Protein AF-A0A2M8FNX6-F1 (afdb_monomer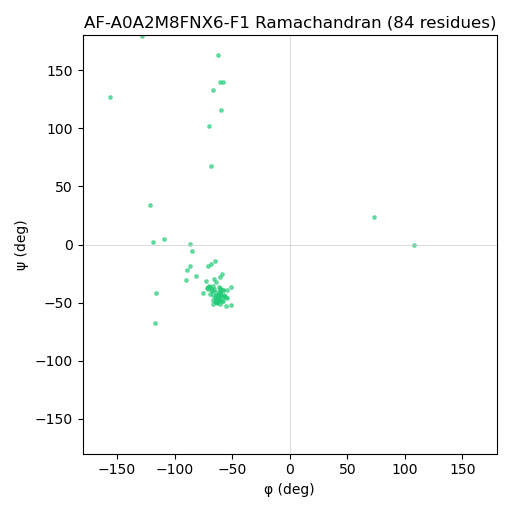)

Nearest PDB structures (foldseek):
  3ddh-assembly1_A  TM=4.157E-01  e=3.989E+00  Bacteroides thetaiotaomicron

pLDDT: mean 95.86, std 5.07, range [62.16, 98.75]

Foldseek 3Di:
DVVLVVLLVVLQVLQVPQADDPPPALGPVNLVVQLVVLLVVCVVVVHDPVRSSVSNSCSSQQQSLNSPDDVCSRVSSVVVSVVSVD

Sequence (86 aa):
MEILNQSEEYVTKLLTENLPKGCLFHNLRHTFEVYKSAKEIGKNSGLSKDQLNILLIAALFHDTGITQNYNFHEEKSVEICEKFLK

Solvent-accessible surface area (backbone atoms only — not comparable to full-atom values): 4787 Å² total; per-residue (Å²): 110,69,68,55,53,53,46,52,55,50,44,51,50,50,45,72,74,43,52,57,93,82,65,86,58,85,35,65,67,48,36,52,52,48,28,52,50,51,52,51,52,36,57,76,68,68,50,49,74,66,57,39,48,52,52,44,47,49,37,54,33,51,55,56,9,47,53,78,33,78,93,53,13,60,64,38,10,51,56,51,47,56,64,71,76,106

Secondary structure (DSSP, 8-state):
-HHHHHHHHHHHHHHHHH--TT--SSSHHHHHHHHHHHHHHHHHTT--HHHHHHHHHHHHHTTGGGGT-STTHHHHHHHHHHHH--

Radius of gyration: 12.75 Å; Cα contacts (8 Å, |Δi|>4): 81; chains: 1; bounding box: 32×25×32 Å

Structure (mmCIF, N/CA/C/O backbone):
data_AF-A0A2M8FNX6-F1
#
_entry.id   AF-A0A2M8FNX6-F1
#
loop_
_atom_site.group_PDB
_atom_site.id
_atom_site.type_symbol
_atom_site.label_atom_id
_atom_site.label_alt_id
_atom_site.label_comp_id
_atom_site.label_asym_id
_atom_site.label_entity_id
_atom_site.label_seq_id
_atom_site.pdbx_PDB_ins_code
_atom_site.Cartn_x
_atom_site.Cartn_y
_atom_site.Cartn_z
_atom_site.occupancy
_atom_site.B_iso_or_equiv
_atom_site.auth_seq_id
_atom_site.auth_comp_id
_atom_site.auth_asym_id
_atom_site.auth_atom_id
_atom_site.pdbx_PDB_model_num
ATOM 1 N N . MET A 1 1 ? -2.088 -1.851 14.980 1.00 62.16 1 MET A N 1
ATOM 2 C CA . MET A 1 1 ? -1.172 -0.720 14.696 1.00 62.16 1 MET A CA 1
ATOM 3 C C . MET A 1 1 ? 0.191 -1.248 14.296 1.00 62.16 1 MET A C 1
ATOM 5 O O . MET A 1 1 ? 0.666 -0.833 13.256 1.00 62.16 1 MET A O 1
ATOM 9 N N . GLU A 1 2 ? 0.749 -2.208 15.035 1.00 87.19 2 GLU A N 1
ATOM 10 C CA . GLU A 1 2 ? 2.039 -2.840 14.717 1.00 87.19 2 GLU A CA 1
ATOM 11 C C . GLU A 1 2 ? 2.142 -3.355 13.269 1.00 87.19 2 GLU A C 1
ATOM 13 O O . GLU A 1 2 ? 3.011 -2.898 12.536 1.00 87.19 2 GLU A O 1
ATOM 18 N N . ILE A 1 3 ? 1.179 -4.162 12.804 1.00 95.19 3 ILE A N 1
ATOM 19 C CA . ILE A 1 3 ? 1.204 -4.702 11.431 1.00 95.19 3 ILE A CA 1
ATOM 20 C C . ILE A 1 3 ? 1.089 -3.635 10.331 1.00 95.19 3 ILE A C 1
ATOM 22 O O . ILE A 1 3 ? 1.672 -3.782 9.261 1.00 95.19 3 ILE A O 1
ATOM 26 N N . LEU A 1 4 ? 0.365 -2.537 10.585 1.00 96.62 4 LEU A N 1
ATOM 27 C CA . LEU A 1 4 ? 0.228 -1.449 9.612 1.00 96.62 4 LEU A CA 1
ATOM 28 C C . LEU A 1 4 ? 1.560 -0.711 9.438 1.00 96.62 4 LEU A C 1
ATOM 30 O O . LEU A 1 4 ? 1.956 -0.430 8.314 1.00 96.62 4 LEU A O 1
ATOM 34 N N . ASN A 1 5 ? 2.262 -0.452 10.543 1.00 96.62 5 ASN A N 1
ATOM 35 C CA . ASN A 1 5 ? 3.580 0.177 10.504 1.00 96.62 5 ASN A CA 1
ATOM 36 C C . ASN A 1 5 ? 4.609 -0.748 9.834 1.00 96.62 5 ASN A C 1
ATOM 38 O O . ASN A 1 5 ? 5.353 -0.304 8.968 1.00 96.62 5 ASN A O 1
ATOM 42 N N . GLN A 1 6 ? 4.594 -2.045 10.164 1.00 98.00 6 GLN A N 1
ATOM 43 C CA . GLN A 1 6 ? 5.447 -3.045 9.510 1.00 98.00 6 GLN A CA 1
ATOM 44 C C . GLN A 1 6 ? 5.167 -3.136 8.001 1.00 98.00 6 GLN A C 1
ATOM 46 O O . GLN A 1 6 ? 6.097 -3.271 7.210 1.00 98.00 6 GLN A O 1
ATOM 51 N N . SER A 1 7 ? 3.897 -3.022 7.593 1.00 98.25 7 SER A N 1
ATOM 52 C CA . SER A 1 7 ? 3.503 -2.984 6.178 1.00 98.25 7 SER A CA 1
ATOM 53 C C . SER A 1 7 ? 4.089 -1.762 5.469 1.00 98.25 7 SER A C 1
ATOM 55 O O . SER A 1 7 ? 4.635 -1.884 4.377 1.00 98.25 7 SER A O 1
ATOM 57 N N . GLU A 1 8 ? 3.999 -0.584 6.092 1.00 98.19 8 GLU A N 1
ATOM 58 C CA . GLU A 1 8 ? 4.526 0.667 5.539 1.00 98.19 8 GLU A CA 1
ATOM 59 C C . GLU A 1 8 ? 6.050 0.611 5.366 1.00 98.19 8 GLU A C 1
ATOM 61 O O . GLU A 1 8 ? 6.563 0.958 4.299 1.00 98.19 8 GLU A O 1
ATOM 66 N N . GLU A 1 9 ? 6.772 0.109 6.372 1.00 98.31 9 GLU A N 1
ATOM 67 C CA . GLU A 1 9 ? 8.223 -0.099 6.310 1.00 98.31 9 GLU A CA 1
ATOM 68 C C . GLU A 1 9 ? 8.608 -1.100 5.212 1.00 98.31 9 GLU A C 1
ATOM 70 O O . GLU A 1 9 ? 9.500 -0.825 4.402 1.00 98.31 9 GLU A O 1
ATOM 75 N N . TYR A 1 10 ? 7.909 -2.237 5.140 1.00 98.44 10 TYR A N 1
ATOM 76 C CA . TYR A 1 10 ? 8.154 -3.273 4.138 1.00 98.44 10 TYR A CA 1
ATOM 77 C C . TYR A 1 10 ?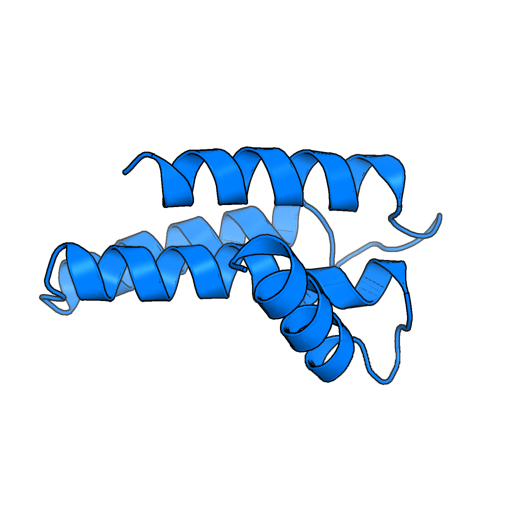 7.951 -2.749 2.714 1.00 98.44 10 TYR A C 1
ATOM 79 O O . TYR A 1 10 ? 8.839 -2.886 1.871 1.00 98.44 10 TYR A O 1
ATOM 87 N N . VAL A 1 11 ? 6.809 -2.111 2.446 1.00 98.44 11 VAL A N 1
ATOM 88 C CA . VAL A 1 11 ? 6.473 -1.566 1.123 1.00 98.44 11 VAL A CA 1
ATOM 89 C C . VAL A 1 11 ? 7.432 -0.449 0.730 1.00 98.44 11 VAL A C 1
ATOM 91 O O . VAL A 1 11 ? 7.898 -0.415 -0.411 1.00 98.44 11 VAL A O 1
ATOM 94 N N . THR A 1 12 ? 7.792 0.425 1.673 1.00 98.31 12 THR A N 1
ATOM 95 C CA . THR A 1 12 ? 8.769 1.492 1.433 1.00 98.31 12 THR A CA 1
ATOM 96 C C . THR A 1 12 ? 10.103 0.920 0.983 1.00 98.31 12 THR A C 1
ATOM 98 O O . THR A 1 12 ? 10.649 1.358 -0.033 1.00 98.31 12 THR A O 1
ATOM 101 N N . LYS A 1 13 ? 10.610 -0.093 1.690 1.00 98.31 13 LYS A N 1
ATOM 102 C CA . LYS A 1 13 ? 11.855 -0.767 1.324 1.00 98.31 13 LYS A CA 1
ATOM 103 C C . LYS A 1 13 ? 11.742 -1.454 -0.036 1.00 98.31 13 LYS A C 1
ATOM 105 O O . LYS A 1 13 ? 12.577 -1.223 -0.907 1.00 98.31 13 LYS A O 1
ATOM 110 N N . LEU A 1 14 ? 10.689 -2.246 -0.239 1.00 98.12 14 LEU A N 1
ATOM 111 C CA . LEU A 1 14 ? 10.459 -3.004 -1.467 1.00 98.12 14 LEU A CA 1
ATOM 112 C C . LEU A 1 14 ? 10.463 -2.098 -2.701 1.00 98.12 14 LEU A C 1
ATOM 114 O O . LEU A 1 14 ? 11.220 -2.354 -3.638 1.00 98.12 14 LEU A O 1
ATOM 118 N N . LEU A 1 15 ? 9.655 -1.036 -2.690 1.00 96.88 15 LEU A N 1
ATOM 119 C CA . LEU A 1 15 ? 9.530 -0.121 -3.821 1.00 96.88 15 LEU A CA 1
ATOM 120 C C . LEU A 1 15 ? 10.798 0.717 -4.020 1.00 96.88 15 LEU A C 1
ATOM 122 O O . LEU A 1 15 ? 11.187 0.966 -5.156 1.00 96.88 15 LEU A O 1
ATOM 126 N N . THR A 1 16 ? 11.487 1.113 -2.949 1.00 95.69 16 THR A N 1
ATOM 127 C CA . THR A 1 16 ? 12.742 1.875 -3.072 1.00 95.69 16 THR A CA 1
ATOM 128 C C . THR A 1 16 ? 13.866 1.037 -3.684 1.00 95.69 16 THR A C 1
ATOM 130 O O . THR A 1 16 ? 14.647 1.548 -4.484 1.00 95.69 16 THR A O 1
ATOM 133 N N . GLU A 1 17 ? 13.955 -0.246 -3.327 1.00 96.06 17 GLU A N 1
ATOM 134 C CA . GLU A 1 17 ? 15.062 -1.117 -3.737 1.00 96.06 17 GLU A CA 1
ATOM 135 C C . GLU A 1 17 ? 14.810 -1.851 -5.065 1.00 96.06 17 GLU A C 1
ATOM 137 O O . GLU A 1 17 ? 15.764 -2.130 -5.789 1.00 96.06 17 GLU A O 1
ATOM 142 N N . ASN A 1 18 ? 13.553 -2.167 -5.400 1.00 96.00 18 ASN A N 1
ATOM 143 C CA . ASN A 1 18 ? 13.229 -3.118 -6.475 1.00 96.00 18 ASN A CA 1
ATOM 144 C C . ASN A 1 18 ? 12.417 -2.517 -7.631 1.00 96.00 18 ASN A C 1
ATOM 146 O O . ASN A 1 18 ? 12.064 -3.238 -8.565 1.00 96.00 18 ASN A O 1
ATOM 150 N N . LEU A 1 19 ? 12.106 -1.216 -7.608 1.00 93.88 19 LEU A N 1
ATOM 151 C CA . LEU A 1 19 ? 11.419 -0.588 -8.737 1.00 93.88 19 LEU A CA 1
ATOM 152 C C . LEU A 1 19 ? 12.312 -0.556 -9.993 1.00 93.88 19 LEU A C 1
ATOM 154 O O . LEU A 1 19 ? 13.462 -0.110 -9.922 1.00 93.88 19 LEU A O 1
ATOM 158 N N . PRO A 1 20 ? 11.790 -0.953 -11.171 1.00 88.56 20 PRO A N 1
ATOM 159 C CA . PRO A 1 20 ? 12.521 -0.837 -12.425 1.00 88.56 20 PRO A CA 1
ATOM 160 C C . PRO A 1 20 ? 12.927 0.610 -12.720 1.00 88.56 20 PRO A C 1
ATOM 162 O O . PRO A 1 20 ? 12.141 1.549 -12.553 1.00 88.56 20 PRO A O 1
ATOM 165 N N . LYS A 1 21 ? 14.146 0.794 -13.241 1.00 82.31 21 LYS A N 1
ATOM 166 C CA . LYS A 1 21 ? 14.605 2.101 -13.729 1.00 82.31 21 LYS A CA 1
ATOM 167 C C . LYS A 1 21 ? 13.673 2.563 -14.854 1.00 82.31 21 LYS A C 1
ATOM 169 O O . LYS A 1 21 ? 13.611 1.924 -15.898 1.00 82.31 21 LYS A O 1
ATOM 174 N N . GLY A 1 22 ? 12.957 3.664 -14.628 1.00 83.69 22 GLY A N 1
ATOM 175 C CA . GLY A 1 22 ? 11.982 4.217 -15.575 1.00 83.69 22 GLY A CA 1
ATOM 176 C C . GLY A 1 22 ? 10.514 4.043 -15.174 1.00 83.69 22 GLY A C 1
ATOM 177 O O . GLY A 1 22 ? 9.648 4.525 -15.898 1.00 83.69 22 GLY A O 1
ATOM 178 N N . CYS A 1 23 ? 10.202 3.421 -14.029 1.00 88.50 23 CYS A N 1
ATOM 179 C CA . CYS A 1 23 ? 8.835 3.430 -13.504 1.00 88.50 23 CYS A CA 1
ATOM 180 C C . CYS A 1 23 ? 8.454 4.838 -13.004 1.00 88.50 23 CYS A C 1
ATOM 182 O O . CYS A 1 23 ? 8.869 5.266 -11.926 1.00 88.50 23 CYS A O 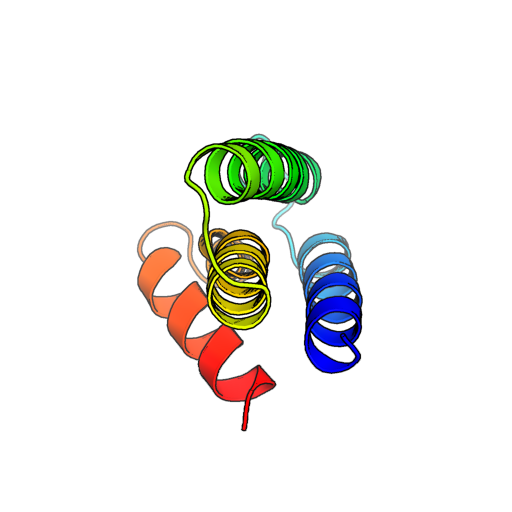1
ATOM 184 N N . LEU A 1 24 ? 7.676 5.577 -13.802 1.00 89.06 24 LEU A N 1
ATOM 185 C CA . LEU A 1 24 ? 7.311 6.970 -13.508 1.00 89.06 24 LEU A CA 1
ATOM 186 C C . LEU A 1 24 ? 6.037 7.118 -12.664 1.00 89.06 24 LEU A C 1
ATOM 188 O O . LEU A 1 24 ? 5.867 8.159 -12.033 1.00 89.06 24 LEU A O 1
ATOM 192 N N . PHE A 1 25 ? 5.159 6.109 -12.649 1.00 88.69 25 PHE A N 1
ATOM 193 C CA . PHE A 1 25 ? 3.828 6.218 -12.038 1.00 88.69 25 PHE A CA 1
ATOM 194 C C . PHE A 1 25 ? 3.612 5.275 -10.852 1.00 88.69 25 PHE A C 1
ATOM 196 O O . PHE A 1 25 ? 3.548 5.773 -9.734 1.00 88.69 25 PHE A O 1
ATOM 203 N N . HIS A 1 26 ? 3.561 3.954 -11.074 1.00 91.44 26 HIS A N 1
ATOM 204 C CA . HIS A 1 26 ? 3.374 2.920 -10.039 1.00 91.44 26 HIS A CA 1
ATOM 205 C C . HIS A 1 26 ? 4.601 2.821 -9.116 1.00 91.44 26 HIS A C 1
ATOM 207 O O . HIS A 1 26 ? 5.393 1.882 -9.170 1.00 91.44 26 HIS A O 1
ATOM 213 N N . ASN A 1 27 ? 4.832 3.871 -8.332 1.00 93.88 27 ASN A N 1
ATOM 214 C CA . ASN A 1 27 ? 5.996 4.065 -7.487 1.00 93.88 27 ASN A CA 1
ATOM 215 C C . ASN A 1 27 ? 5.585 4.405 -6.049 1.00 93.88 27 ASN A C 1
ATOM 217 O O . ASN A 1 27 ? 4.403 4.511 -5.708 1.00 93.88 27 ASN A O 1
ATOM 221 N N . LEU A 1 28 ? 6.589 4.588 -5.190 1.00 96.19 28 LEU A N 1
ATOM 222 C CA . LEU A 1 28 ? 6.374 4.849 -3.770 1.00 96.19 28 LEU A CA 1
ATOM 223 C C . LEU A 1 28 ? 5.509 6.094 -3.517 1.00 96.19 28 LEU A C 1
ATOM 225 O O . LEU A 1 28 ? 4.650 6.085 -2.639 1.00 96.19 28 LEU A O 1
ATOM 229 N N . ARG A 1 29 ? 5.695 7.158 -4.308 1.00 96.81 29 ARG A N 1
ATOM 230 C CA . ARG A 1 29 ? 4.902 8.383 -4.172 1.00 96.81 29 ARG A CA 1
ATOM 231 C C . ARG A 1 29 ? 3.428 8.116 -4.469 1.00 96.81 29 ARG A C 1
ATOM 233 O O . ARG A 1 29 ? 2.591 8.495 -3.656 1.00 96.81 29 ARG A O 1
ATOM 240 N N . HIS A 1 30 ? 3.128 7.453 -5.586 1.00 97.25 30 HIS A N 1
ATOM 241 C CA . HIS A 1 30 ? 1.753 7.093 -5.939 1.00 97.25 30 HIS A CA 1
ATOM 242 C C . HIS A 1 30 ? 1.097 6.244 -4.844 1.00 97.25 30 HIS A C 1
ATOM 244 O O . HIS A 1 30 ? -0.004 6.551 -4.390 1.00 97.25 30 HIS A O 1
ATOM 250 N N . THR A 1 31 ? 1.823 5.245 -4.337 1.00 98.00 31 THR A N 1
ATOM 251 C CA . THR A 1 31 ? 1.352 4.374 -3.251 1.00 98.00 31 THR A CA 1
ATOM 252 C C . THR A 1 31 ? 0.939 5.180 -2.013 1.00 98.00 31 THR A C 1
ATOM 254 O O . THR A 1 31 ? -0.139 4.967 -1.457 1.00 98.00 31 THR A O 1
ATOM 257 N N . PHE A 1 32 ? 1.744 6.165 -1.602 1.00 98.19 32 PHE A N 1
ATOM 258 C CA . PHE A 1 32 ? 1.413 7.014 -0.453 1.00 98.19 32 PHE A CA 1
ATOM 259 C C . PHE A 1 32 ? 0.294 8.027 -0.723 1.00 98.19 32 PHE A C 1
ATOM 261 O O . PHE 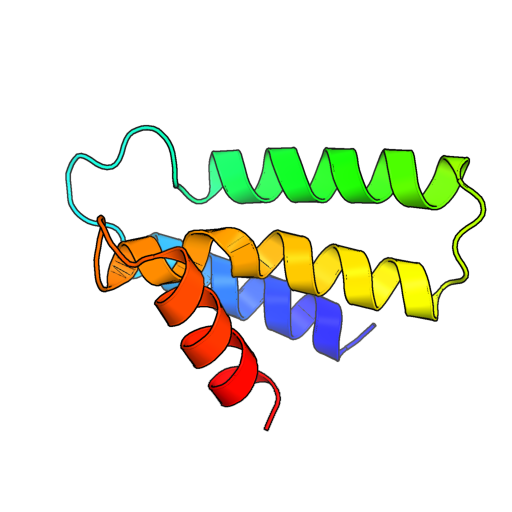A 1 32 ? -0.462 8.354 0.196 1.00 98.19 32 PHE A O 1
ATOM 268 N N . GLU A 1 33 ? 0.156 8.516 -1.957 1.00 98.50 33 GLU A N 1
ATOM 269 C CA . GLU A 1 33 ? -0.987 9.341 -2.362 1.00 98.50 33 GLU A CA 1
ATOM 270 C C . GLU A 1 33 ? -2.295 8.538 -2.221 1.00 98.50 33 GLU A C 1
ATOM 272 O O . GLU A 1 33 ? -3.224 9.004 -1.555 1.00 98.50 33 GLU A O 1
ATOM 277 N N . VAL A 1 34 ? -2.326 7.292 -2.713 1.00 98.50 34 VAL A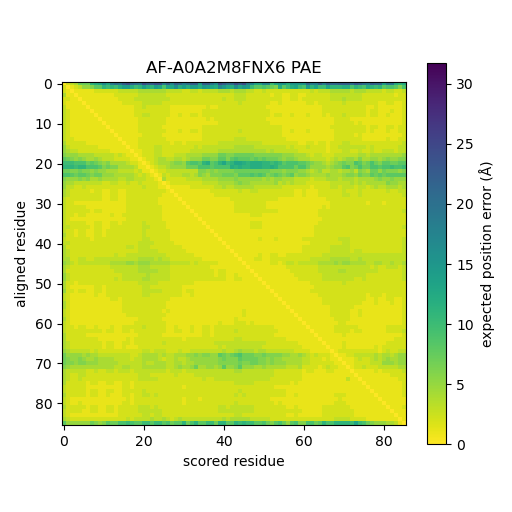 N 1
ATOM 278 C CA . VAL A 1 34 ? -3.466 6.370 -2.557 1.00 98.50 34 VAL A CA 1
ATOM 279 C C . VAL A 1 34 ? -3.735 6.056 -1.085 1.00 98.50 34 VAL A C 1
ATOM 281 O O . VAL A 1 34 ? -4.874 6.185 -0.635 1.00 98.50 34 VAL A O 1
ATOM 284 N N . TYR A 1 35 ? -2.708 5.716 -0.299 1.00 98.56 35 TYR A N 1
ATOM 285 C CA . TYR A 1 35 ? -2.839 5.474 1.143 1.00 98.56 35 TYR A CA 1
ATOM 286 C C . TYR A 1 35 ? -3.486 6.660 1.870 1.00 98.56 35 TYR A C 1
ATOM 288 O O . TYR A 1 35 ? -4.395 6.482 2.685 1.00 98.56 35 TYR A O 1
ATOM 296 N N . LYS A 1 36 ? -3.042 7.888 1.573 1.00 98.62 36 LYS A N 1
ATOM 297 C CA . LYS A 1 36 ? -3.563 9.105 2.206 1.00 98.62 36 LYS A CA 1
ATOM 298 C C . LYS A 1 36 ? -5.032 9.330 1.849 1.00 98.62 36 LYS A C 1
ATOM 300 O O . LYS A 1 36 ? -5.833 9.575 2.753 1.00 98.62 36 LYS A O 1
ATOM 305 N N . SER A 1 37 ? -5.389 9.201 0.573 1.00 98.69 37 SER A N 1
ATOM 306 C CA . SER A 1 37 ? -6.775 9.328 0.115 1.00 98.69 37 SER A CA 1
ATOM 307 C C . SER A 1 37 ? -7.673 8.238 0.701 1.00 98.69 37 SER A C 1
ATOM 309 O O . SER A 1 37 ? -8.745 8.544 1.218 1.00 98.69 37 SER A O 1
ATOM 311 N N . ALA A 1 38 ? -7.220 6.982 0.724 1.00 98.62 38 ALA A N 1
ATOM 312 C CA . ALA A 1 38 ? -7.951 5.870 1.331 1.00 98.62 38 ALA A CA 1
ATOM 313 C C . ALA A 1 38 ? -8.183 6.091 2.834 1.00 98.62 38 ALA A C 1
ATOM 315 O O . ALA A 1 38 ? -9.276 5.842 3.342 1.00 98.62 38 ALA A O 1
ATOM 316 N N . LYS A 1 39 ? -7.187 6.632 3.549 1.00 98.56 39 LYS A N 1
ATOM 317 C CA . LYS A 1 39 ? -7.305 6.998 4.967 1.00 98.56 39 LYS A CA 1
ATOM 318 C C . LYS A 1 39 ? -8.370 8.057 5.205 1.00 98.56 39 LYS A C 1
ATOM 320 O O . LYS A 1 39 ? -9.131 7.951 6.164 1.00 98.56 39 LYS A O 1
ATOM 325 N N . GLU A 1 40 ? -8.389 9.091 4.373 1.00 98.69 40 GLU A N 1
ATOM 326 C CA . GLU A 1 40 ? -9.351 10.185 4.471 1.00 98.69 40 GLU A CA 1
ATOM 327 C C . GLU A 1 40 ? -10.769 9.704 4.161 1.00 98.69 40 GLU A C 1
ATOM 329 O O . GLU A 1 40 ? -11.670 9.886 4.981 1.00 98.69 40 GLU A O 1
ATOM 334 N N . ILE A 1 41 ? -10.956 9.024 3.029 1.00 98.75 41 ILE A N 1
ATOM 335 C CA . ILE A 1 41 ? -12.255 8.493 2.607 1.00 98.75 41 ILE A CA 1
ATOM 336 C C . ILE A 1 41 ? -12.771 7.484 3.634 1.00 98.75 41 ILE A C 1
ATOM 338 O O . ILE A 1 41 ? -13.912 7.596 4.078 1.00 98.75 41 ILE A O 1
ATOM 342 N N . GLY A 1 42 ? -11.936 6.542 4.080 1.00 98.56 42 GLY A N 1
ATOM 343 C CA . GLY A 1 42 ? -12.325 5.515 5.045 1.00 98.56 42 GLY A CA 1
ATOM 344 C C . GLY A 1 42 ? -12.781 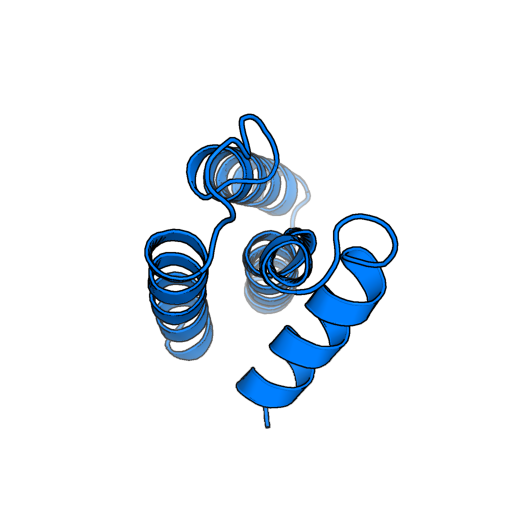6.092 6.387 1.00 98.56 42 GLY A C 1
ATOM 345 O O . GLY A 1 42 ? -13.803 5.669 6.925 1.00 98.56 42 GLY A O 1
ATOM 346 N N . LYS A 1 43 ? -12.081 7.113 6.902 1.00 98.19 43 LYS A N 1
ATOM 347 C CA . LYS A 1 43 ? -12.496 7.826 8.122 1.00 98.19 43 LYS A CA 1
ATOM 348 C C . LYS A 1 43 ? -13.837 8.535 7.946 1.00 98.19 43 LYS A C 1
ATOM 350 O O . LYS A 1 43 ? -14.709 8.393 8.796 1.00 98.19 43 LYS A O 1
ATOM 355 N N . ASN A 1 44 ? -14.005 9.273 6.849 1.00 98.56 44 ASN A N 1
ATOM 356 C CA . ASN A 1 44 ? -15.246 10.001 6.567 1.00 98.56 44 ASN A CA 1
ATOM 357 C C . ASN A 1 44 ? -16.420 9.074 6.209 1.00 98.56 44 ASN A C 1
ATOM 359 O O . ASN A 1 44 ? -17.571 9.475 6.328 1.00 98.56 44 ASN A O 1
ATOM 363 N N . SER A 1 45 ? -16.140 7.826 5.832 1.00 98.44 45 SER A N 1
ATOM 364 C CA . SER A 1 45 ? -17.153 6.791 5.584 1.00 98.44 45 SER A CA 1
ATOM 365 C C . SER A 1 45 ? -17.565 6.031 6.851 1.00 98.44 45 SER A C 1
ATOM 367 O O . SER A 1 45 ? -18.377 5.114 6.774 1.00 98.44 45 SER A O 1
ATOM 369 N N . GLY A 1 46 ? -17.004 6.372 8.018 1.00 98.12 46 GLY A N 1
ATOM 370 C CA . GLY A 1 46 ? -17.347 5.727 9.286 1.00 98.12 46 GLY A CA 1
ATOM 371 C C . GLY A 1 46 ? -16.792 4.309 9.451 1.00 98.12 46 GLY A C 1
ATOM 372 O O . GLY A 1 46 ? -17.352 3.533 10.224 1.00 98.12 46 GLY A O 1
ATOM 373 N N . LEU A 1 47 ? -15.706 3.954 8.750 1.00 98.50 47 LEU A N 1
ATOM 374 C CA . LEU A 1 47 ? -15.057 2.655 8.943 1.00 98.50 47 LEU A CA 1
ATOM 375 C C . LEU A 1 47 ? -14.559 2.497 10.384 1.00 98.50 47 LEU A C 1
ATOM 377 O O . LEU A 1 47 ? -13.982 3.418 10.972 1.00 98.50 47 LEU A O 1
ATOM 381 N N . SER A 1 48 ? -14.727 1.294 10.936 1.00 98.19 48 SER A N 1
ATOM 382 C CA . SER A 1 48 ? -14.123 0.936 12.217 1.00 98.19 48 SER A CA 1
ATOM 383 C C . SER A 1 48 ? -12.594 0.980 12.127 1.00 98.19 48 SER A C 1
ATOM 385 O O . SER A 1 48 ? -12.006 0.944 11.044 1.00 98.19 48 SER A O 1
ATOM 387 N N . LYS A 1 49 ? -11.916 1.014 13.280 1.00 96.19 49 LYS A N 1
ATOM 388 C CA . LYS A 1 49 ? -10.445 0.995 13.329 1.00 96.19 49 LYS A CA 1
ATOM 389 C C . LYS A 1 49 ? -9.854 -0.205 12.577 1.00 96.19 49 LYS A C 1
ATOM 391 O O . LYS A 1 49 ? -8.838 -0.051 11.904 1.00 96.19 49 LYS A O 1
ATOM 396 N N . ASP A 1 50 ? -10.487 -1.370 12.677 1.00 96.31 50 ASP A N 1
ATOM 397 C CA . ASP A 1 50 ? -9.995 -2.597 12.048 1.00 96.31 50 ASP A CA 1
ATOM 398 C C . ASP A 1 50 ? -10.244 -2.594 10.539 1.00 96.31 50 ASP A C 1
ATOM 400 O O . ASP A 1 50 ? -9.333 -2.893 9.772 1.00 96.31 50 ASP A O 1
ATOM 404 N N . GLN A 1 51 ? -11.424 -2.143 10.101 1.00 98.19 51 GLN A N 1
ATOM 405 C CA . GLN A 1 51 ? -11.724 -1.950 8.678 1.00 98.19 51 GLN A CA 1
ATOM 406 C C . GLN A 1 51 ? -10.778 -0.933 8.035 1.00 98.19 51 GLN A C 1
ATOM 408 O O . GLN A 1 51 ? -10.271 -1.164 6.938 1.00 98.19 51 GLN A O 1
ATOM 413 N N . LEU A 1 52 ? -10.498 0.174 8.731 1.00 98.25 52 LEU A N 1
ATOM 414 C CA . LEU A 1 52 ? -9.550 1.178 8.266 1.00 98.25 52 LEU A CA 1
ATOM 415 C C . LEU A 1 52 ? -8.140 0.588 8.152 1.00 98.25 52 LEU A C 1
ATOM 417 O O . LEU A 1 52 ? -7.475 0.825 7.154 1.00 98.25 52 LEU A O 1
ATOM 421 N N . ASN A 1 53 ? -7.684 -0.209 9.123 1.00 97.38 53 ASN A N 1
ATOM 422 C CA . ASN A 1 53 ? -6.372 -0.855 9.028 1.00 97.38 53 ASN A CA 1
ATOM 423 C C . ASN A 1 53 ? -6.290 -1.807 7.827 1.00 97.38 53 ASN A C 1
ATOM 425 O O . ASN A 1 53 ? -5.300 -1.759 7.106 1.00 97.38 53 ASN A O 1
ATOM 429 N N . ILE A 1 54 ? -7.321 -2.624 7.587 1.00 97.81 54 ILE A N 1
ATOM 430 C CA . ILE A 1 54 ? -7.376 -3.532 6.428 1.00 97.81 54 ILE A CA 1
ATOM 431 C C . ILE A 1 54 ? -7.284 -2.737 5.120 1.00 97.81 54 ILE A C 1
ATOM 433 O O . ILE A 1 54 ? -6.453 -3.053 4.271 1.00 97.81 54 ILE A O 1
ATOM 437 N N . LEU A 1 55 ? -8.080 -1.670 4.985 1.00 98.62 55 LEU A N 1
ATOM 438 C CA . LEU A 1 55 ? -8.054 -0.789 3.814 1.00 98.62 55 LEU A CA 1
ATOM 439 C C . LEU A 1 55 ? -6.664 -0.180 3.588 1.00 98.62 55 LEU A C 1
ATOM 441 O O . LEU A 1 55 ? -6.182 -0.132 2.460 1.00 98.62 55 LEU A O 1
ATOM 445 N N . LEU A 1 56 ? -6.015 0.287 4.654 1.00 98.62 56 LEU A N 1
ATOM 446 C CA . LEU A 1 56 ? -4.708 0.932 4.566 1.00 98.62 56 LEU A CA 1
ATOM 447 C C . LEU A 1 56 ? -3.581 -0.045 4.224 1.00 98.62 56 LEU A C 1
ATOM 449 O O . LEU A 1 56 ? -2.686 0.321 3.469 1.00 98.62 56 LEU A O 1
ATOM 453 N N . ILE A 1 57 ? -3.636 -1.279 4.729 1.00 98.44 57 ILE A N 1
ATOM 454 C CA . ILE A 1 57 ? -2.700 -2.338 4.331 1.00 98.44 57 ILE A CA 1
ATOM 455 C C . ILE A 1 57 ? -2.904 -2.662 2.848 1.00 98.44 57 ILE A C 1
ATOM 457 O O . ILE A 1 57 ? -1.939 -2.654 2.090 1.00 98.44 57 ILE A O 1
ATOM 461 N N . ALA A 1 58 ? -4.148 -2.849 2.399 1.00 98.50 58 ALA A N 1
ATOM 462 C CA . ALA A 1 58 ? -4.437 -3.085 0.985 1.00 98.50 58 ALA A CA 1
ATOM 463 C C . ALA A 1 58 ? -3.912 -1.946 0.089 1.00 98.50 58 ALA A C 1
ATOM 465 O O . ALA A 1 58 ? -3.270 -2.207 -0.927 1.00 98.50 58 ALA A O 1
ATOM 466 N N . ALA A 1 59 ? -4.102 -0.688 0.501 1.00 98.62 59 ALA A N 1
ATOM 467 C CA . ALA A 1 59 ? -3.600 0.480 -0.219 1.00 98.62 59 ALA A CA 1
ATOM 468 C C . ALA A 1 59 ? -2.064 0.510 -0.328 1.00 98.62 59 ALA A C 1
ATOM 470 O O . ALA A 1 59 ? -1.540 0.913 -1.363 1.00 98.62 59 ALA A O 1
ATOM 471 N N . LEU A 1 60 ? -1.334 0.065 0.701 1.00 98.69 60 LEU A N 1
ATOM 472 C CA . LEU A 1 60 ? 0.129 -0.031 0.647 1.00 98.69 60 LEU A CA 1
ATOM 473 C C . LEU A 1 60 ? 0.594 -1.103 -0.347 1.00 98.69 60 LEU A C 1
ATOM 475 O O . LEU A 1 60 ? 1.558 -0.889 -1.075 1.00 98.69 60 LEU A O 1
ATOM 479 N N . PHE A 1 61 ? -0.087 -2.248 -0.400 1.00 98.62 61 PHE A N 1
ATOM 480 C CA . PHE A 1 61 ? 0.367 -3.381 -1.206 1.00 98.62 61 PHE A CA 1
ATOM 481 C C . PHE A 1 61 ? -0.093 -3.361 -2.668 1.00 98.62 61 PHE A C 1
ATOM 483 O O . PHE A 1 61 ? 0.529 -4.059 -3.467 1.00 98.62 61 PHE A O 1
ATOM 490 N N . HIS A 1 62 ? -1.125 -2.587 -3.030 1.00 98.31 62 HIS A N 1
ATOM 491 C CA . HIS A 1 62 ? -1.847 -2.723 -4.308 1.00 98.31 62 HIS A CA 1
ATOM 492 C C . HIS A 1 62 ? -0.961 -2.755 -5.569 1.00 98.31 62 HIS A C 1
ATOM 494 O O . HIS A 1 62 ? -1.217 -3.561 -6.459 1.00 98.31 62 HIS A O 1
ATOM 500 N N . ASP A 1 63 ? 0.127 -1.981 -5.597 1.00 97.69 63 ASP A N 1
ATOM 501 C CA . ASP A 1 63 ? 1.029 -1.855 -6.754 1.00 97.69 63 ASP A CA 1
ATOM 502 C C . ASP A 1 63 ? 2.404 -2.513 -6.560 1.00 97.69 63 ASP A C 1
ATOM 504 O O . ASP A 1 63 ? 3.286 -2.413 -7.413 1.00 97.69 63 ASP A O 1
ATOM 508 N N . THR A 1 64 ? 2.633 -3.210 -5.448 1.00 98.00 64 THR A N 1
ATOM 509 C CA . THR A 1 64 ? 3.951 -3.791 -5.133 1.00 98.00 64 THR A CA 1
ATOM 510 C C . THR A 1 64 ? 4.445 -4.814 -6.159 1.00 98.00 64 THR A C 1
ATOM 512 O O . THR A 1 64 ? 5.656 -4.940 -6.374 1.00 98.00 64 THR A O 1
ATOM 515 N N . GLY A 1 65 ? 3.539 -5.498 -6.857 1.00 97.50 65 GLY A N 1
ATOM 516 C CA . GLY A 1 65 ? 3.849 -6.458 -7.911 1.00 97.50 65 GLY A CA 1
ATOM 517 C C . GLY A 1 65 ? 4.517 -5.858 -9.147 1.00 97.50 65 GLY A C 1
ATOM 518 O O . GLY A 1 65 ? 5.143 -6.597 -9.910 1.00 97.50 65 GLY A O 1
ATOM 519 N N . ILE A 1 66 ? 4.501 -4.530 -9.307 1.00 96.19 66 ILE A N 1
ATOM 520 C CA . ILE A 1 66 ? 5.212 -3.823 -10.383 1.00 96.19 66 ILE A CA 1
ATOM 521 C C . ILE A 1 66 ? 6.726 -4.091 -10.345 1.00 96.19 66 ILE A C 1
ATOM 523 O O . ILE A 1 66 ? 7.408 -4.025 -11.367 1.00 96.19 66 ILE A O 1
ATOM 527 N N . THR A 1 67 ? 7.251 -4.430 -9.161 1.00 96.19 67 THR A N 1
ATOM 528 C CA . THR A 1 67 ? 8.652 -4.820 -8.943 1.00 96.19 67 THR A CA 1
ATOM 529 C C . THR A 1 67 ? 9.005 -6.169 -9.575 1.00 96.19 67 THR A C 1
ATOM 531 O O . THR A 1 67 ? 10.181 -6.469 -9.761 1.00 96.19 67 THR A O 1
ATOM 534 N N . GLN A 1 68 ? 8.005 -6.984 -9.927 1.00 94.81 68 GLN A N 1
ATOM 535 C CA . GLN A 1 68 ? 8.185 -8.328 -10.479 1.00 94.81 68 GLN A CA 1
ATOM 536 C C . GLN A 1 68 ? 7.668 -8.453 -11.912 1.00 94.81 68 GLN A C 1
ATOM 538 O O . GLN A 1 68 ? 8.303 -9.107 -12.739 1.00 94.81 68 GLN A O 1
ATOM 543 N N . ASN A 1 69 ? 6.510 -7.867 -12.221 1.00 92.50 69 ASN A N 1
ATOM 544 C CA . ASN A 1 69 ? 5.901 -7.968 -13.542 1.00 92.50 69 ASN A CA 1
ATOM 545 C C . ASN A 1 69 ? 4.959 -6.792 -13.801 1.00 92.50 69 ASN A C 1
ATOM 547 O O . ASN A 1 69 ? 4.040 -6.578 -13.027 1.00 92.50 69 ASN A O 1
ATOM 551 N N . TYR A 1 70 ? 5.139 -6.080 -14.914 1.00 89.31 70 TYR A N 1
ATOM 552 C CA . TYR A 1 70 ? 4.274 -4.950 -15.258 1.00 89.31 70 TYR A CA 1
ATOM 553 C C . TYR A 1 70 ? 2.853 -5.367 -15.671 1.00 89.31 70 TYR A C 1
ATOM 555 O O . TYR A 1 70 ? 1.896 -4.698 -15.307 1.00 89.31 70 TYR A O 1
ATOM 563 N N . ASN A 1 71 ? 2.682 -6.467 -16.406 1.00 92.00 71 ASN A N 1
ATOM 564 C CA . ASN A 1 71 ? 1.372 -6.862 -16.942 1.00 92.00 71 ASN A CA 1
ATOM 565 C C . ASN A 1 71 ? 0.491 -7.585 -15.914 1.00 92.00 71 ASN A C 1
ATOM 567 O O . ASN A 1 71 ? -0.724 -7.536 -16.030 1.00 92.00 71 ASN A O 1
ATOM 571 N N . PHE A 1 72 ? 1.107 -8.251 -14.935 1.00 93.69 72 PHE A N 1
ATOM 572 C CA . PHE A 1 72 ? 0.431 -9.048 -13.902 1.00 93.69 72 PHE A CA 1
ATOM 573 C C . PHE A 1 72 ? 0.777 -8.536 -12.497 1.00 93.69 72 PHE A C 1
ATOM 575 O O . PHE A 1 72 ? 1.001 -9.313 -11.565 1.00 93.69 72 PHE A O 1
ATOM 582 N N . HIS A 1 73 ? 0.960 -7.218 -12.362 1.00 94.50 73 HIS A N 1
ATOM 583 C CA . HIS A 1 73 ? 1.376 -6.624 -11.093 1.00 94.50 73 HIS A CA 1
ATOM 584 C C . HIS A 1 73 ? 0.297 -6.780 -10.022 1.00 94.50 73 HIS A C 1
ATOM 586 O O . HIS A 1 73 ? 0.651 -6.926 -8.862 1.00 94.50 73 HIS A O 1
ATOM 592 N N . GLU A 1 74 ? -0.985 -6.819 -10.383 1.00 95.62 74 GLU A N 1
ATOM 593 C CA . GLU A 1 74 ? -2.083 -6.973 -9.426 1.00 95.62 74 GLU A CA 1
ATOM 594 C C . GLU A 1 74 ? -2.020 -8.337 -8.719 1.00 95.62 74 GLU A C 1
ATOM 596 O O . GLU A 1 74 ? -2.005 -8.405 -7.488 1.00 95.62 74 GLU A O 1
ATOM 601 N N . GLU A 1 75 ? -1.873 -9.435 -9.466 1.00 97.69 75 GLU A N 1
ATOM 602 C CA . GLU A 1 75 ? -1.730 -10.771 -8.879 1.00 97.69 75 GLU A CA 1
ATOM 603 C C . GLU A 1 75 ? -0.426 -10.895 -8.086 1.00 97.69 75 GLU A C 1
ATOM 605 O O . GLU A 1 75 ? -0.399 -11.486 -7.003 1.00 97.69 75 GLU A O 1
ATOM 610 N N . LYS A 1 76 ? 0.662 -10.287 -8.576 1.00 98.00 76 LYS A N 1
ATOM 611 C CA . LYS A 1 76 ? 1.937 -10.263 -7.846 1.00 98.00 76 LYS A CA 1
ATOM 612 C C . LYS A 1 76 ? 1.869 -9.449 -6.561 1.00 98.00 76 LYS A C 1
ATOM 614 O O . LYS A 1 76 ? 2.464 -9.870 -5.571 1.00 98.00 76 LYS A O 1
ATOM 619 N N . SER A 1 77 ? 1.116 -8.356 -6.528 1.00 98.25 77 SER A N 1
ATOM 620 C CA . SER A 1 77 ? 0.858 -7.584 -5.313 1.00 98.25 77 SER A CA 1
ATOM 621 C C . SER A 1 77 ? 0.145 -8.4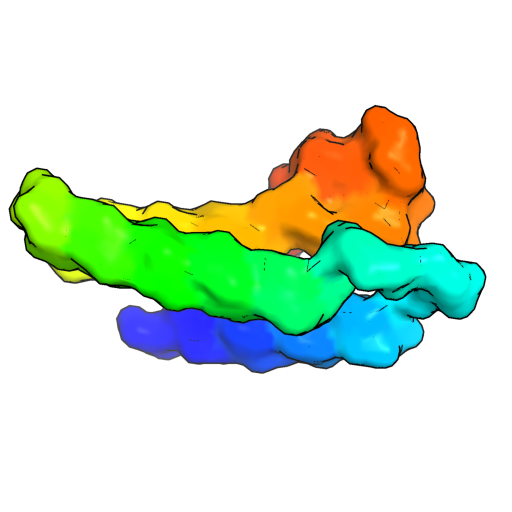23 -4.255 1.00 98.25 77 SER A C 1
ATOM 623 O O . SER A 1 77 ? 0.533 -8.396 -3.085 1.00 98.25 77 SER A O 1
ATOM 625 N N . VAL A 1 78 ? -0.847 -9.224 -4.662 1.00 98.12 78 VAL A N 1
ATOM 626 C CA . VAL A 1 78 ? -1.536 -10.161 -3.763 1.00 98.12 78 VAL A CA 1
ATOM 627 C C . VAL A 1 78 ? -0.557 -11.204 -3.225 1.00 98.12 78 VAL A C 1
ATOM 629 O O . VAL A 1 78 ? -0.457 -11.360 -2.010 1.00 98.12 78 VAL A O 1
ATOM 632 N N .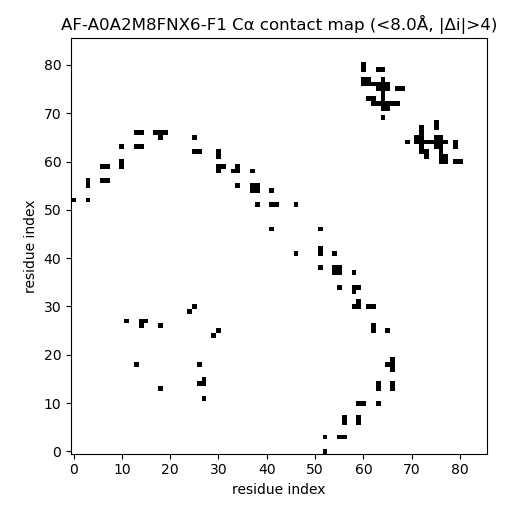 GLU A 1 79 ? 0.234 -11.852 -4.088 1.00 98.31 79 GLU A N 1
ATOM 633 C CA . GLU A 1 79 ? 1.237 -12.841 -3.661 1.00 98.31 79 GLU A CA 1
ATOM 634 C C . GLU A 1 79 ? 2.266 -12.258 -2.675 1.00 98.31 79 GLU A C 1
ATOM 636 O O . GLU A 1 79 ? 2.689 -12.943 -1.741 1.00 98.31 79 GLU A O 1
ATOM 641 N N . ILE A 1 80 ? 2.707 -11.013 -2.885 1.00 98.31 80 ILE A N 1
ATOM 642 C CA . ILE A 1 80 ? 3.651 -10.317 -1.998 1.00 98.31 80 ILE A CA 1
ATOM 643 C C . ILE A 1 80 ? 3.000 -10.048 -0.637 1.00 98.31 80 ILE A C 1
ATOM 645 O O . ILE A 1 80 ? 3.597 -10.357 0.395 1.00 98.31 80 ILE A O 1
ATOM 649 N N . CYS A 1 81 ? 1.773 -9.526 -0.632 1.00 98.31 81 CYS A N 1
ATOM 650 C CA . CYS A 1 81 ? 1.014 -9.249 0.585 1.00 98.31 81 CYS A CA 1
ATOM 651 C C . CYS A 1 81 ? 0.755 -10.530 1.393 1.00 98.31 81 CYS A C 1
ATOM 653 O O . CYS A 1 81 ? 1.048 -10.585 2.586 1.00 98.31 81 CYS A O 1
ATOM 655 N N . GLU A 1 82 ? 0.297 -11.603 0.741 1.00 97.75 82 GLU A N 1
ATOM 656 C CA . GLU A 1 82 ? 0.062 -12.898 1.387 1.00 97.75 82 GLU A CA 1
ATOM 657 C C . GLU A 1 82 ? 1.332 -13.492 1.998 1.00 97.75 82 GLU A C 1
ATOM 659 O O . GLU A 1 82 ? 1.272 -14.115 3.054 1.00 97.75 82 GLU A O 1
ATOM 664 N N . LYS A 1 83 ? 2.485 -13.333 1.339 1.00 97.75 83 LYS A N 1
ATOM 665 C CA . LYS A 1 83 ? 3.772 -13.792 1.878 1.00 97.75 83 LYS A CA 1
ATOM 666 C C . LYS A 1 83 ? 4.214 -12.972 3.084 1.00 97.75 83 LYS A C 1
ATOM 668 O O . LYS A 1 83 ? 4.808 -13.542 3.988 1.00 97.75 83 LYS A O 1
ATOM 673 N N . PHE A 1 84 ? 3.951 -11.667 3.085 1.00 97.75 84 PHE A N 1
ATOM 674 C CA . PHE A 1 84 ? 4.297 -10.778 4.192 1.00 97.75 84 PHE A CA 1
ATOM 675 C C . PHE A 1 84 ? 3.412 -10.997 5.432 1.00 97.75 84 PHE A C 1
ATOM 677 O O . PHE A 1 84 ? 3.908 -10.902 6.549 1.00 97.75 84 PHE A O 1
ATOM 684 N N . LEU A 1 85 ? 2.118 -11.281 5.246 1.00 95.12 85 LEU A N 1
ATOM 685 C CA . LEU A 1 85 ? 1.138 -11.418 6.335 1.00 95.12 85 LEU A CA 1
ATOM 686 C C . LEU A 1 85 ? 1.084 -12.812 6.993 1.00 95.12 85 LEU A C 1
ATOM 688 O O . LEU A 1 85 ? 0.324 -12.989 7.947 1.00 95.12 85 LEU A O 1
ATOM 692 N N . LYS A 1 86 ? 1.824 -13.795 6.470 1.00 8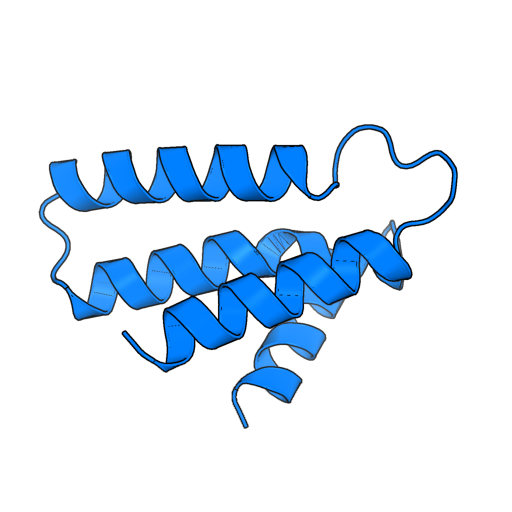8.94 86 LYS A N 1
ATOM 693 C CA . LYS A 1 86 ? 1.942 -15.150 7.038 1.00 88.94 86 LYS A CA 1
ATOM 694 C C . LYS A 1 86 ? 2.953 -15.196 8.175 1.00 88.94 86 LYS A C 1
ATOM 696 O O . LYS A 1 86 ? 2.651 -15.903 9.161 1.00 88.94 86 LYS A O 1
#

Mean predicted aligned error: 2.54 Å